Protein AF-A0A0M0BLX7-F1 (afdb_monomer)

Secondary structure (DSSP, 8-state):
---SSGGG---TT---SEEEE-SGGGTTS--TT--EEEESEEEEEE-TTT--EEEEEEE--SSSS--EEEE-

Radius of gyration: 12.85 Å; Cα contacts (8 Å, |Δi|>4): 112; chains: 1; bounding box: 34×27×30 Å

Structure (mmCIF, N/CA/C/O backbone):
data_AF-A0A0M0BLX7-F1
#
_entry.id   AF-A0A0M0BLX7-F1
#
loop_
_atom_site.group_PDB
_atom_site.id
_atom_site.type_symbol
_atom_site.label_atom_id
_atom_site.label_alt_id
_atom_site.label_comp_id
_atom_site.label_asym_id
_atom_site.label_entity_id
_atom_site.label_seq_id
_atom_site.pdbx_PDB_ins_code
_atom_site.Cartn_x
_atom_site.Cartn_y
_atom_site.Cartn_z
_atom_site.occupancy
_atom_site.B_iso_or_equiv
_atom_site.auth_seq_id
_atom_site.auth_comp_id
_atom_site.auth_asym_id
_atom_site.auth_atom_id
_atom_site.pdbx_PDB_model_num
ATOM 1 N N . TYR A 1 1 ? 6.228 -10.150 3.835 1.00 66.00 1 TYR A N 1
ATOM 2 C CA . TYR A 1 1 ? 5.400 -9.210 4.613 1.00 66.00 1 TYR A CA 1
ATOM 3 C C . TYR A 1 1 ? 5.549 -9.556 6.088 1.00 66.00 1 TYR A C 1
ATOM 5 O O . TYR A 1 1 ? 5.660 -10.736 6.394 1.00 66.00 1 TYR A O 1
ATOM 13 N N . HIS A 1 2 ? 5.622 -8.546 6.953 1.00 69.50 2 HIS A N 1
ATOM 14 C CA . HIS A 1 2 ? 5.622 -8.674 8.412 1.00 69.50 2 HIS A CA 1
ATOM 15 C C . HIS A 1 2 ? 4.678 -7.580 8.943 1.00 69.50 2 HIS A C 1
ATOM 17 O O . HIS A 1 2 ? 4.954 -6.416 8.629 1.00 69.50 2 HIS A O 1
ATOM 23 N N . PRO A 1 3 ? 3.571 -7.926 9.629 1.00 72.69 3 PRO A N 1
ATOM 24 C CA . PRO A 1 3 ? 2.707 -6.943 10.277 1.00 72.69 3 PRO A CA 1
ATOM 25 C C . PRO A 1 3 ? 3.427 -6.260 11.439 1.00 72.69 3 PRO A C 1
ATOM 27 O O . PRO A 1 3 ? 4.201 -6.911 12.140 1.00 72.69 3 PRO A O 1
ATOM 30 N N . ASP A 1 4 ? 3.106 -4.989 11.678 1.00 72.62 4 ASP A N 1
ATOM 31 C CA . ASP A 1 4 ? 3.587 -4.265 12.860 1.00 72.62 4 ASP A CA 1
ATOM 32 C C . ASP A 1 4 ? 2.827 -4.686 14.134 1.00 72.62 4 ASP A C 1
ATOM 34 O O . ASP A 1 4 ? 3.409 -4.739 15.216 1.00 72.62 4 ASP A O 1
ATOM 38 N N . ASP A 1 5 ? 1.542 -5.047 14.012 1.00 78.19 5 ASP A N 1
ATOM 39 C CA . ASP A 1 5 ? 0.720 -5.603 15.092 1.00 78.19 5 ASP A CA 1
ATOM 40 C C . ASP A 1 5 ? -0.329 -6.616 14.581 1.00 78.19 5 ASP A C 1
ATOM 42 O O . ASP A 1 5 ? -0.522 -6.802 13.378 1.00 78.19 5 ASP A O 1
ATOM 46 N N . SER A 1 6 ? -1.042 -7.277 15.500 1.00 77.75 6 SER A N 1
ATOM 47 C CA . SER A 1 6 ? -2.072 -8.271 15.156 1.00 77.75 6 SER A CA 1
ATOM 48 C C . SER A 1 6 ? -3.276 -7.687 14.413 1.00 77.75 6 SER A C 1
ATOM 50 O O . SER A 1 6 ? -3.959 -8.401 13.684 1.00 77.75 6 SER A O 1
ATOM 52 N N . LYS A 1 7 ? -3.550 -6.386 14.562 1.00 78.44 7 LYS A N 1
ATOM 53 C CA . LYS A 1 7 ? -4.619 -5.712 13.814 1.00 78.44 7 LYS A CA 1
ATOM 54 C C . LYS A 1 7 ? -4.208 -5.452 12.371 1.00 78.44 7 LYS A C 1
ATOM 56 O O . LYS A 1 7 ? -5.073 -5.361 11.508 1.00 78.44 7 LYS A O 1
ATOM 61 N N . SER A 1 8 ? -2.912 -5.342 12.117 1.00 72.38 8 SER A N 1
ATOM 62 C CA . SER A 1 8 ? -2.339 -5.082 10.803 1.00 72.38 8 SER A CA 1
ATOM 63 C C . SER A 1 8 ? -2.210 -6.338 9.953 1.00 72.38 8 SER A C 1
ATOM 65 O O . SER A 1 8 ? -1.798 -6.218 8.801 1.00 72.38 8 SER A O 1
ATOM 67 N N . GLU A 1 9 ? -2.550 -7.514 10.495 1.00 81.00 9 GLU A N 1
ATOM 68 C CA . GLU A 1 9 ? -2.462 -8.799 9.808 1.00 81.00 9 GLU A CA 1
ATOM 69 C C . GLU A 1 9 ? -3.376 -8.841 8.573 1.00 81.00 9 GLU A C 1
ATOM 71 O O . GLU A 1 9 ? -4.604 -8.775 8.663 1.00 81.00 9 GLU A O 1
ATOM 76 N N . LEU A 1 10 ? -2.756 -8.953 7.398 1.00 79.88 10 LEU A N 1
ATOM 77 C CA . LEU A 1 10 ? -3.453 -9.070 6.124 1.00 79.88 10 LEU A CA 1
ATOM 78 C C . LEU A 1 10 ? -3.835 -10.532 5.884 1.00 79.88 10 LEU A C 1
ATOM 80 O O . LEU A 1 10 ? -2.963 -11.404 5.791 1.00 79.88 10 LEU A O 1
ATOM 84 N N . ARG A 1 11 ? -5.133 -10.814 5.744 1.00 80.25 11 ARG A N 1
ATOM 85 C CA . ARG A 1 11 ? -5.577 -12.160 5.366 1.00 80.25 11 ARG A CA 1
ATOM 86 C C . ARG A 1 11 ? -5.126 -12.475 3.937 1.00 80.25 11 ARG A C 1
ATOM 88 O O . ARG A 1 11 ? -5.013 -11.581 3.104 1.00 80.25 11 ARG A O 1
ATOM 95 N N . LYS A 1 12 ? -4.867 -13.753 3.636 1.00 73.31 12 LYS A N 1
ATOM 96 C CA . LYS A 1 12 ? -4.315 -14.187 2.332 1.00 73.31 12 LYS A CA 1
ATOM 97 C C . LYS A 1 12 ? -5.189 -13.824 1.125 1.00 73.31 12 LYS A C 1
ATOM 99 O O . LYS A 1 12 ? -4.681 -13.764 0.013 1.00 73.31 12 LYS A O 1
ATOM 104 N N . ASP A 1 13 ? -6.482 -13.630 1.343 1.00 76.38 13 ASP A N 1
ATOM 105 C CA . ASP A 1 13 ? -7.483 -13.237 0.353 1.00 76.38 13 ASP A CA 1
ATOM 106 C C . ASP A 1 13 ? -7.599 -11.714 0.171 1.00 76.38 13 ASP A C 1
ATOM 108 O O . ASP A 1 13 ? -8.268 -11.255 -0.753 1.00 76.38 13 ASP A O 1
ATOM 112 N N . GLN A 1 14 ? -6.948 -10.917 1.021 1.00 76.94 14 GLN A N 1
ATOM 113 C CA . GLN A 1 14 ? -7.006 -9.462 0.960 1.00 76.94 14 GLN A CA 1
ATOM 114 C C . GLN A 1 14 ? -5.829 -8.896 0.166 1.00 76.94 14 GLN A C 1
ATOM 116 O O . GLN A 1 14 ? -4.665 -9.165 0.453 1.00 76.94 14 GLN A O 1
ATOM 121 N N . VAL A 1 15 ? -6.144 -8.050 -0.815 1.00 77.44 15 VAL A N 1
ATOM 122 C CA . VAL A 1 15 ? -5.166 -7.247 -1.555 1.00 77.44 15 VAL A CA 1
ATOM 123 C C . VAL A 1 15 ? -5.299 -5.795 -1.091 1.00 77.44 15 VAL A C 1
ATOM 125 O O . VAL A 1 15 ? -6.427 -5.302 -0.999 1.00 77.44 15 VAL A O 1
ATOM 128 N N . PRO A 1 16 ? -4.193 -5.088 -0.788 1.00 84.31 16 PRO A N 1
ATOM 129 C CA . PRO A 1 16 ? -4.254 -3.668 -0.468 1.00 84.31 16 PRO A CA 1
ATOM 130 C C . PRO A 1 16 ? -4.924 -2.898 -1.606 1.00 84.31 16 PRO A C 1
ATOM 132 O O . PRO A 1 16 ? -4.538 -3.023 -2.766 1.00 84.31 16 PRO A O 1
ATOM 135 N N . ALA A 1 17 ? -5.933 -2.095 -1.278 1.00 82.88 17 ALA A N 1
ATOM 136 C CA . ALA A 1 17 ? -6.753 -1.419 -2.282 1.00 82.88 17 ALA A CA 1
ATOM 137 C C . ALA A 1 17 ? -6.038 -0.216 -2.913 1.00 82.88 17 ALA A C 1
ATOM 139 O O . ALA A 1 17 ? -6.490 0.315 -3.927 1.00 82.88 17 ALA A O 1
ATOM 140 N N . ARG A 1 18 ? -4.971 0.276 -2.268 1.00 87.94 18 ARG A N 1
ATOM 141 C CA . ARG A 1 18 ? -4.284 1.516 -2.636 1.00 87.94 18 ARG A CA 1
ATOM 142 C C . ARG A 1 18 ? -2.790 1.435 -2.365 1.00 87.94 18 ARG A C 1
ATOM 144 O O . ARG A 1 18 ? -2.339 0.753 -1.445 1.00 87.94 18 ARG A O 1
ATOM 151 N N . VAL A 1 19 ? -2.052 2.217 -3.141 1.00 88.88 19 VAL A N 1
ATOM 152 C CA . VAL A 1 19 ? -0.627 2.476 -2.956 1.00 88.88 19 VAL A CA 1
ATOM 153 C C . VAL A 1 19 ? -0.461 3.985 -2.809 1.00 88.88 19 VAL A C 1
ATOM 155 O O . VAL A 1 19 ? -0.911 4.737 -3.673 1.00 88.88 19 VAL A O 1
ATOM 158 N N . LEU A 1 20 ? 0.149 4.433 -1.714 1.00 89.31 2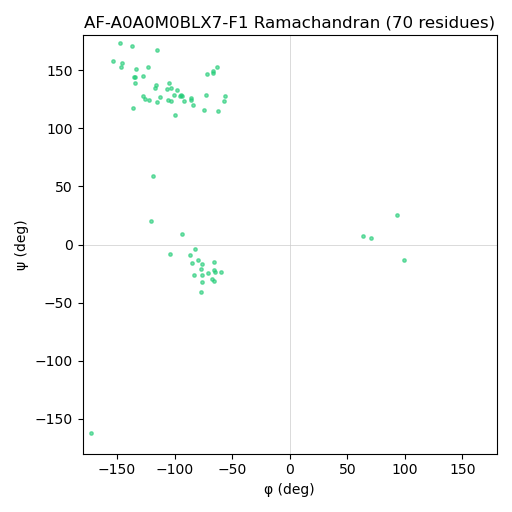0 LEU A N 1
ATOM 159 C CA . LEU A 1 20 ? 0.467 5.837 -1.472 1.00 89.31 20 LEU A CA 1
ATOM 160 C C . LEU A 1 20 ? 1.965 6.053 -1.660 1.00 89.31 20 LEU A C 1
ATOM 162 O O . LEU A 1 20 ? 2.777 5.410 -0.999 1.00 89.31 20 LEU A O 1
ATOM 166 N N . SER A 1 21 ? 2.329 6.982 -2.541 1.00 88.50 21 SER A N 1
ATOM 167 C CA . SER A 1 21 ? 3.716 7.418 -2.688 1.00 88.50 21 SER A CA 1
ATOM 168 C C . SER A 1 21 ? 3.934 8.722 -1.938 1.00 88.50 21 SER A C 1
ATOM 170 O O . SER A 1 21 ? 3.450 9.773 -2.356 1.00 88.50 21 SER A O 1
ATOM 172 N N . MET A 1 22 ? 4.714 8.658 -0.867 1.00 86.94 22 MET A N 1
ATOM 173 C CA . MET A 1 22 ? 5.168 9.828 -0.114 1.00 86.94 22 MET A CA 1
ATOM 174 C C . MET A 1 22 ? 6.346 10.534 -0.795 1.00 86.94 22 MET A C 1
ATOM 176 O O . MET A 1 22 ? 6.654 11.677 -0.464 1.00 86.94 22 MET A O 1
ATOM 180 N N . ILE A 1 23 ? 6.987 9.895 -1.783 1.00 79.19 23 ILE A N 1
ATOM 181 C CA . ILE A 1 23 ? 8.057 10.509 -2.574 1.00 79.19 23 ILE A CA 1
ATOM 182 C C . ILE A 1 23 ? 7.585 10.891 -3.976 1.00 79.19 23 ILE A C 1
ATOM 184 O O . ILE A 1 23 ? 6.882 10.150 -4.663 1.00 79.19 23 ILE A O 1
ATOM 188 N N . GLY A 1 24 ? 8.021 12.063 -4.440 1.00 75.38 24 GLY A N 1
ATOM 189 C CA . GLY A 1 24 ? 7.636 12.585 -5.751 1.00 75.38 24 GLY A CA 1
ATOM 190 C C . GLY A 1 24 ? 8.160 11.772 -6.941 1.00 75.38 24 GLY A C 1
ATOM 191 O O . GLY A 1 24 ? 7.654 11.967 -8.046 1.00 75.38 24 GLY A O 1
ATOM 192 N N . TYR A 1 25 ? 9.138 10.886 -6.715 1.00 71.31 25 TYR A N 1
ATOM 193 C CA . TYR A 1 25 ? 9.806 10.065 -7.730 1.00 71.31 25 TYR A CA 1
ATOM 194 C C . TYR A 1 25 ? 8.868 9.036 -8.387 1.00 71.31 25 TYR A C 1
ATOM 196 O O . TYR A 1 25 ? 8.993 8.783 -9.580 1.00 71.31 25 TYR A O 1
ATOM 204 N N . TYR A 1 26 ? 7.863 8.519 -7.666 1.00 76.00 26 TYR A N 1
ATOM 205 C CA . TYR A 1 26 ? 6.954 7.492 -8.199 1.00 76.00 26 TYR A CA 1
ATOM 206 C C . TYR A 1 26 ? 5.659 8.033 -8.837 1.00 76.00 26 TYR A C 1
ATOM 208 O O . TYR A 1 26 ? 4.767 7.259 -9.175 1.00 76.00 26 TYR A O 1
ATOM 216 N N . ARG A 1 27 ? 5.524 9.354 -9.036 1.00 72.56 27 ARG A N 1
ATOM 217 C CA . ARG A 1 27 ? 4.258 9.972 -9.494 1.00 72.56 27 ARG A CA 1
ATOM 218 C C . ARG A 1 27 ? 3.819 9.597 -10.914 1.00 72.56 27 ARG A C 1
ATOM 220 O O . ARG A 1 27 ? 2.637 9.699 -11.207 1.00 72.56 27 ARG A O 1
ATOM 227 N N . ASN A 1 28 ? 4.744 9.158 -11.766 1.00 79.00 28 ASN A N 1
ATOM 228 C CA . ASN A 1 28 ? 4.474 8.840 -13.175 1.00 79.00 28 ASN A CA 1
ATOM 229 C C . ASN A 1 28 ? 4.786 7.377 -13.533 1.00 79.00 28 ASN A C 1
ATOM 231 O O . ASN A 1 28 ? 5.011 7.071 -14.700 1.00 79.00 28 ASN A O 1
ATOM 235 N N . VAL A 1 29 ? 4.849 6.483 -12.542 1.00 84.31 29 VAL A N 1
ATOM 236 C CA . VAL A 1 29 ? 5.287 5.092 -12.755 1.00 84.31 29 VAL A CA 1
ATOM 237 C C . VAL A 1 29 ? 4.171 4.181 -13.269 1.00 84.31 29 VAL A C 1
ATOM 239 O O . VAL A 1 29 ? 4.464 3.211 -13.957 1.00 84.31 29 VAL A O 1
ATOM 242 N N . ALA A 1 30 ? 2.906 4.495 -12.989 1.00 86.31 30 ALA A N 1
ATOM 243 C CA . ALA A 1 30 ? 1.764 3.679 -13.397 1.00 86.31 30 ALA A CA 1
ATOM 244 C C . ALA A 1 30 ? 0.539 4.533 -13.735 1.00 86.31 30 ALA A C 1
ATOM 246 O O . ALA A 1 30 ? 0.400 5.664 -13.262 1.00 86.31 30 ALA A O 1
ATOM 247 N N . ARG A 1 31 ? -0.358 3.978 -14.551 1.00 85.81 31 ARG A N 1
ATOM 248 C CA . ARG A 1 31 ? -1.645 4.555 -14.949 1.00 85.81 31 ARG A CA 1
ATOM 249 C C . ARG A 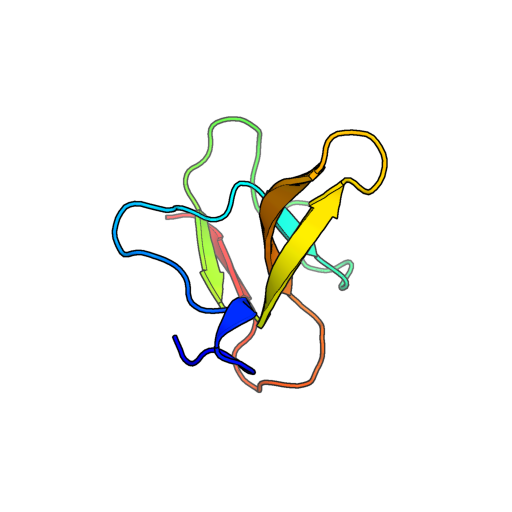1 31 ? -2.806 3.705 -14.438 1.00 85.81 31 ARG A C 1
ATOM 251 O O . ARG A 1 31 ? -2.642 2.574 -13.990 1.00 85.81 31 ARG A O 1
ATOM 258 N N . THR A 1 32 ? -4.013 4.259 -14.512 1.00 87.00 32 THR A N 1
ATOM 259 C CA . THR A 1 32 ? -5.241 3.519 -14.203 1.00 87.00 32 THR A CA 1
ATOM 260 C C . THR A 1 32 ? -5.350 2.276 -15.085 1.00 87.00 32 THR A C 1
A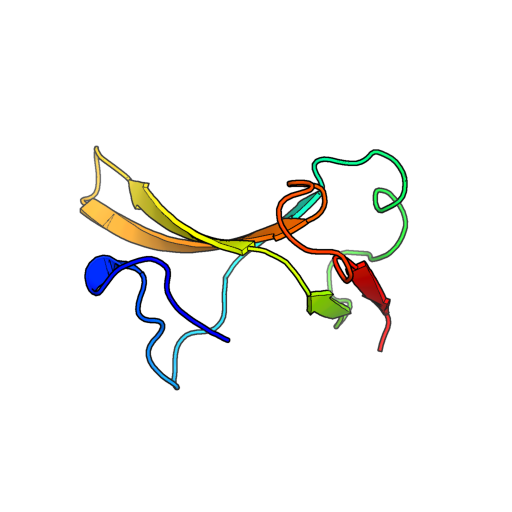TOM 262 O O . THR A 1 32 ? -5.364 2.391 -16.307 1.00 87.00 32 THR A O 1
ATOM 265 N N . GLY A 1 33 ? -5.468 1.108 -14.450 1.00 87.19 33 GLY A N 1
ATOM 266 C CA . GLY A 1 33 ? -5.556 -0.189 -15.124 1.00 87.19 33 GLY A CA 1
ATOM 267 C C . GLY A 1 33 ? -4.237 -0.961 -15.183 1.00 87.19 33 GLY A C 1
ATOM 268 O O . GLY A 1 33 ? -4.273 -2.159 -15.453 1.00 87.19 33 GLY A O 1
ATOM 269 N N . ASP A 1 34 ? -3.103 -0.323 -14.882 1.00 88.69 34 ASP A N 1
ATOM 270 C CA . ASP A 1 34 ? -1.810 -1.004 -14.857 1.00 88.69 34 ASP A CA 1
ATOM 271 C C . ASP A 1 34 ? -1.698 -1.934 -13.645 1.00 88.69 34 ASP A C 1
ATOM 273 O O . ASP A 1 34 ? -2.191 -1.644 -12.549 1.00 88.69 34 ASP A O 1
ATOM 277 N N . ILE A 1 35 ? -0.989 -3.046 -13.839 1.00 89.50 35 ILE A N 1
ATOM 278 C CA . ILE A 1 35 ? -0.571 -3.919 -12.747 1.00 89.50 35 ILE A CA 1
ATOM 279 C C . ILE A 1 35 ? 0.842 -3.505 -12.345 1.00 89.50 35 ILE A C 1
ATOM 281 O O . ILE A 1 35 ? 1.738 -3.401 -13.180 1.00 89.50 35 ILE A O 1
ATOM 285 N N . VAL A 1 36 ? 1.032 -3.271 -11.051 1.00 89.25 36 VAL A N 1
ATOM 286 C CA . VAL A 1 36 ? 2.312 -2.853 -10.479 1.00 89.25 36 VAL A CA 1
ATOM 287 C C . VAL A 1 36 ? 2.763 -3.821 -9.406 1.00 89.25 36 VAL A C 1
ATOM 289 O O 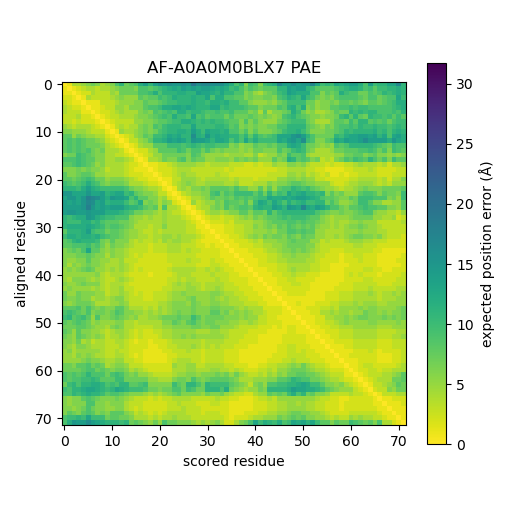. VAL A 1 36 ? 1.952 -4.438 -8.711 1.00 89.25 36 VAL A O 1
ATOM 292 N N . LYS A 1 37 ? 4.077 -3.896 -9.224 1.00 91.00 37 LYS A N 1
ATOM 293 C CA . LYS A 1 37 ? 4.695 -4.534 -8.072 1.00 91.00 37 LYS A CA 1
ATOM 294 C C . LYS A 1 37 ? 5.180 -3.461 -7.106 1.00 91.00 37 LYS A C 1
ATOM 296 O O . LYS A 1 37 ? 5.768 -2.455 -7.501 1.00 91.00 37 LYS A O 1
ATOM 301 N N . VAL A 1 38 ? 4.896 -3.670 -5.823 1.00 90.19 38 VAL A N 1
ATOM 302 C CA . VAL A 1 38 ? 5.128 -2.667 -4.781 1.00 90.19 38 VAL A CA 1
ATOM 303 C C . VAL A 1 38 ? 5.786 -3.297 -3.565 1.00 90.19 38 VAL A C 1
ATOM 305 O O . VAL A 1 38 ? 5.406 -4.384 -3.128 1.00 90.19 38 VAL A O 1
ATOM 308 N N . SER A 1 39 ? 6.747 -2.577 -2.994 1.00 90.56 39 SER A N 1
ATOM 309 C CA . SER A 1 39 ? 7.335 -2.858 -1.688 1.00 90.56 39 SER A CA 1
ATOM 310 C C . SER A 1 39 ? 7.266 -1.602 -0.829 1.00 90.56 39 SER A C 1
ATOM 312 O O . SER A 1 39 ? 7.699 -0.533 -1.254 1.00 90.56 39 SER A O 1
ATOM 314 N N . GLY A 1 40 ? 6.714 -1.729 0.374 1.00 90.44 40 GLY A N 1
ATOM 315 C CA . GLY A 1 40 ? 6.484 -0.613 1.284 1.00 90.44 40 GLY A CA 1
ATOM 316 C C . GLY A 1 40 ? 6.004 -1.073 2.657 1.00 90.44 40 GLY A C 1
ATOM 317 O O . GLY A 1 40 ? 6.131 -2.251 3.024 1.00 90.44 40 GLY A O 1
ATOM 318 N N . THR A 1 41 ? 5.437 -0.137 3.406 1.00 90.38 41 THR A N 1
ATOM 319 C CA . THR A 1 41 ? 4.805 -0.381 4.706 1.00 90.38 41 THR A CA 1
ATOM 320 C C . THR A 1 41 ? 3.315 -0.604 4.504 1.00 90.38 41 THR A C 1
ATOM 322 O O . THR A 1 41 ? 2.658 0.178 3.822 1.00 90.38 41 THR A O 1
ATOM 325 N N . LEU A 1 42 ? 2.782 -1.702 5.041 1.00 89.31 42 LEU A N 1
ATOM 326 C CA . LEU A 1 42 ? 1.350 -1.978 4.981 1.00 89.31 42 LEU A CA 1
ATOM 327 C C . LEU A 1 42 ? 0.669 -1.272 6.150 1.00 89.31 42 LEU A C 1
ATOM 329 O O . LEU A 1 42 ? 1.018 -1.528 7.296 1.00 89.31 42 LEU A O 1
ATOM 333 N N . GLU A 1 43 ? -0.340 -0.464 5.860 1.00 89.00 43 GLU A N 1
ATOM 334 C CA . GLU A 1 43 ? -1.140 0.212 6.872 1.00 89.00 43 GLU A CA 1
ATOM 335 C C . GLU A 1 43 ? -2.589 -0.265 6.826 1.00 89.00 43 GLU A C 1
ATOM 337 O O . GLU A 1 43 ? -3.195 -0.393 5.755 1.00 89.00 43 GLU A O 1
ATOM 342 N N . ARG A 1 44 ? -3.159 -0.490 8.013 1.00 89.12 44 ARG A N 1
ATOM 343 C CA . ARG A 1 44 ? -4.595 -0.690 8.201 1.00 89.12 44 ARG A CA 1
ATOM 344 C C . ARG A 1 44 ? -5.275 0.667 8.343 1.00 89.12 44 ARG A C 1
ATOM 346 O O . ARG A 1 44 ? -4.962 1.430 9.251 1.00 89.12 44 ARG A O 1
ATOM 353 N N . VAL A 1 45 ? -6.264 0.922 7.494 1.00 88.88 45 VAL A N 1
ATOM 354 C CA . VAL A 1 45 ? -7.066 2.147 7.508 1.00 88.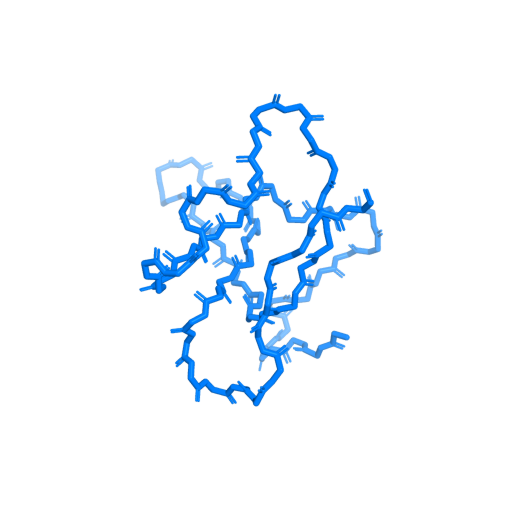88 45 VAL A CA 1
ATOM 355 C C . VAL A 1 45 ? -8.490 1.804 7.910 1.00 88.88 45 VAL A C 1
ATOM 357 O O . VAL A 1 45 ? -9.127 0.946 7.299 1.00 88.88 45 VAL A O 1
ATOM 360 N N . GLU A 1 46 ? -8.999 2.494 8.921 1.00 91.88 46 GLU A N 1
ATOM 361 C CA . GLU A 1 46 ? -10.370 2.354 9.398 1.00 91.88 46 GLU A CA 1
ATOM 362 C C . GLU A 1 46 ? -11.123 3.660 9.160 1.00 91.88 46 GLU A C 1
ATOM 364 O O . GLU A 1 46 ? -10.706 4.724 9.617 1.00 91.88 46 GLU A O 1
ATOM 369 N N . ASN A 1 47 ? -12.224 3.588 8.415 1.00 91.00 47 ASN A N 1
ATOM 370 C CA . ASN A 1 47 ? -13.143 4.710 8.304 1.00 91.00 47 ASN A CA 1
ATOM 371 C C . ASN A 1 47 ? -13.940 4.808 9.613 1.00 91.00 47 ASN A C 1
ATOM 373 O O . ASN A 1 47 ? -14.696 3.898 9.93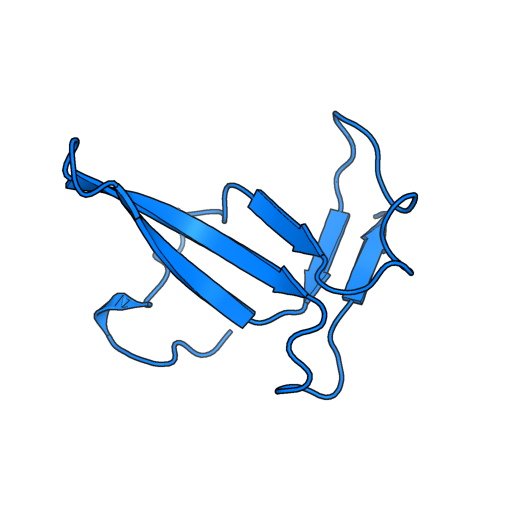7 1.00 91.00 47 ASN A O 1
ATOM 377 N N . ILE A 1 48 ? -13.771 5.906 10.349 1.00 94.25 48 ILE A N 1
ATOM 378 C CA . ILE A 1 48 ? -14.387 6.102 11.671 1.00 94.25 48 ILE A CA 1
ATOM 379 C C . ILE A 1 48 ? -15.917 6.239 11.574 1.00 94.25 48 ILE A C 1
ATOM 381 O O . ILE A 1 48 ? -16.626 5.838 12.492 1.00 94.25 48 ILE A O 1
ATOM 385 N N . GLU A 1 49 ? -16.441 6.764 10.466 1.00 95.56 49 GLU A N 1
ATOM 386 C CA . GLU A 1 49 ? -17.883 6.951 10.262 1.00 95.56 49 GLU A CA 1
ATOM 387 C C . GLU A 1 49 ? -18.586 5.636 9.910 1.00 95.56 49 GLU A C 1
ATOM 389 O O . GLU A 1 49 ? -19.682 5.364 10.396 1.00 95.56 49 GLU A O 1
ATOM 394 N N . THR A 1 50 ? -17.965 4.812 9.061 1.00 94.81 50 THR A N 1
ATOM 395 C CA . THR A 1 50 ? -18.585 3.585 8.532 1.00 94.81 50 THR A CA 1
ATOM 396 C C . THR A 1 50 ? -18.072 2.300 9.181 1.00 94.81 50 THR A C 1
ATOM 398 O O . THR A 1 50 ? -18.575 1.219 8.874 1.00 94.81 50 THR A O 1
ATOM 401 N N . GLY A 1 51 ? -17.026 2.376 10.007 1.00 92.75 51 GLY A N 1
ATOM 402 C CA . GLY A 1 51 ? -16.305 1.223 10.561 1.00 92.75 51 GLY A CA 1
ATOM 403 C C . GLY A 1 51 ? -15.606 0.355 9.506 1.00 92.75 51 GLY A C 1
ATOM 404 O O . GLY A 1 51 ? -15.127 -0.737 9.807 1.00 92.75 51 GLY A O 1
ATOM 405 N N . THR A 1 52 ? -15.575 0.790 8.242 1.00 91.06 52 THR A N 1
ATOM 406 C CA . THR A 1 52 ? -15.024 -0.016 7.148 1.00 91.06 52 THR A CA 1
ATOM 407 C C . THR A 1 52 ? -13.506 -0.066 7.243 1.00 91.06 52 THR A C 1
ATOM 409 O O . THR A 1 52 ? -12.844 0.971 7.302 1.00 91.06 52 THR A O 1
ATOM 412 N N . VAL A 1 53 ? -12.956 -1.279 7.208 1.00 88.81 53 VAL A N 1
ATOM 413 C CA . VAL A 1 53 ? -11.513 -1.528 7.239 1.00 88.81 53 VAL A CA 1
ATOM 414 C C . VAL A 1 53 ? -10.998 -1.751 5.824 1.00 88.81 53 VAL A C 1
ATOM 416 O O . VAL A 1 53 ? -11.565 -2.524 5.054 1.00 88.81 53 VAL A O 1
ATOM 419 N N . SER A 1 54 ? -9.895 -1.091 5.496 1.00 89.81 54 SER A N 1
ATOM 420 C CA . SER A 1 54 ? -9.153 -1.272 4.253 1.00 89.81 54 SER A CA 1
ATOM 421 C C . SER A 1 54 ? -7.653 -1.294 4.534 1.00 89.81 54 SER A C 1
ATOM 423 O O . SER A 1 54 ? -7.215 -1.003 5.648 1.00 89.81 54 SER A O 1
ATOM 425 N N . PHE A 1 55 ? -6.864 -1.648 3.524 1.00 90.19 55 PHE A N 1
ATOM 426 C CA . PHE A 1 55 ? -5.411 -1.677 3.625 1.00 90.19 55 PHE A CA 1
ATOM 427 C C . PHE A 1 55 ? -4.784 -0.879 2.492 1.00 90.19 55 PHE A C 1
ATOM 429 O O . PHE A 1 55 ? -5.280 -0.896 1.359 1.00 90.19 55 PHE A O 1
ATOM 436 N N . GLN A 1 56 ? -3.673 -0.220 2.796 1.00 91.56 56 GLN A N 1
ATOM 437 C CA . GLN A 1 56 ? -2.870 0.519 1.830 1.00 91.56 56 GLN A CA 1
ATOM 438 C C . GLN A 1 56 ? -1.392 0.194 2.004 1.00 91.56 56 GLN A C 1
ATOM 440 O O . GLN A 1 56 ? -0.948 -0.129 3.103 1.00 91.56 56 GLN A O 1
ATOM 445 N N . VAL A 1 57 ? -0.627 0.282 0.919 1.00 91.38 57 VAL A N 1
ATOM 446 C CA . VAL A 1 57 ? 0.835 0.217 0.987 1.00 91.38 57 VAL A CA 1
ATOM 447 C C . VAL A 1 57 ? 1.395 1.622 0.845 1.00 91.38 57 VAL A C 1
ATOM 449 O O . VAL A 1 57 ? 1.116 2.295 -0.145 1.00 91.38 57 VAL A O 1
ATOM 452 N N . VAL A 1 58 ? 2.190 2.060 1.813 1.00 91.19 58 VAL A N 1
ATOM 453 C CA . VAL A 1 58 ? 2.881 3.348 1.789 1.00 91.19 58 VAL A CA 1
ATOM 454 C C . VAL A 1 58 ? 4.330 3.139 1.372 1.00 91.19 58 VAL A C 1
ATOM 456 O O . VAL A 1 58 ? 5.045 2.304 1.926 1.00 91.19 58 VAL A O 1
ATOM 459 N N . VAL A 1 59 ? 4.757 3.905 0.374 1.00 91.31 59 VAL A N 1
ATOM 460 C CA . VAL A 1 59 ? 6.109 3.900 -0.184 1.00 91.31 59 VAL A CA 1
ATOM 461 C C . VAL A 1 59 ? 6.726 5.274 0.048 1.00 91.31 59 VAL A C 1
ATOM 463 O O . VAL A 1 59 ? 6.087 6.296 -0.200 1.00 91.31 59 VAL A O 1
ATOM 466 N N . GLY A 1 60 ? 7.974 5.316 0.497 1.00 88.81 60 GLY A N 1
ATOM 467 C CA . GLY A 1 60 ? 8.660 6.535 0.909 1.00 88.81 60 GLY A CA 1
ATOM 468 C C . GLY A 1 60 ? 8.542 6.836 2.404 1.00 88.81 60 GLY A C 1
ATOM 469 O O . GLY A 1 60 ? 8.619 8.002 2.779 1.00 88.81 60 GLY A O 1
ATOM 470 N N . THR A 1 61 ? 8.333 5.825 3.253 1.00 87.19 61 THR A N 1
ATOM 471 C CA . THR A 1 61 ? 8.302 6.001 4.716 1.00 87.19 61 THR A CA 1
ATOM 472 C C . THR A 1 61 ? 9.701 6.144 5.312 1.00 87.19 61 THR A C 1
ATOM 474 O O . THR A 1 61 ? 9.852 6.653 6.418 1.00 87.19 61 THR A O 1
ATOM 477 N N . GLY A 1 62 ? 10.733 5.684 4.593 1.00 84.75 62 GLY A N 1
ATOM 478 C CA . GLY A 1 62 ? 12.118 5.686 5.072 1.00 84.75 62 GLY A CA 1
ATOM 479 C C . GLY A 1 62 ? 12.383 4.679 6.197 1.00 84.75 62 GLY A C 1
ATOM 480 O O . GLY A 1 62 ? 13.480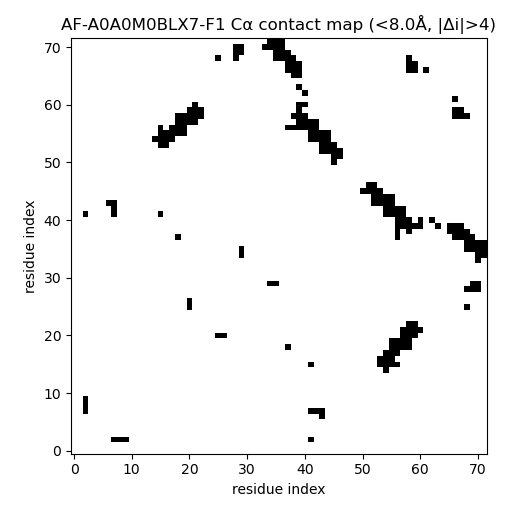 4.653 6.745 1.00 84.75 62 GLY A O 1
ATOM 481 N N . THR A 1 63 ? 11.401 3.841 6.538 1.00 82.12 63 THR A N 1
ATOM 482 C CA . THR A 1 63 ? 11.530 2.810 7.580 1.00 82.12 63 THR A CA 1
ATOM 483 C C . THR A 1 63 ? 12.154 1.518 7.053 1.00 82.12 63 THR A C 1
ATOM 485 O O . THR A 1 63 ? 12.603 0.680 7.836 1.00 82.12 63 THR A O 1
ATOM 488 N N . ARG A 1 64 ? 12.206 1.341 5.724 1.00 77.94 64 ARG A N 1
ATOM 489 C CA . ARG A 1 64 ? 12.786 0.174 5.048 1.00 77.94 64 ARG A CA 1
ATOM 490 C C . ARG A 1 64 ? 13.682 0.603 3.886 1.00 77.94 64 ARG A C 1
ATOM 492 O O . ARG A 1 64 ? 13.367 1.534 3.157 1.00 77.94 64 ARG A O 1
ATOM 499 N N . GLU A 1 65 ? 14.775 -0.128 3.666 1.00 76.44 65 GLU A N 1
ATOM 500 C CA . GLU A 1 65 ? 15.752 0.193 2.609 1.00 76.44 65 GLU A CA 1
ATOM 501 C C . GLU A 1 65 ? 15.240 -0.064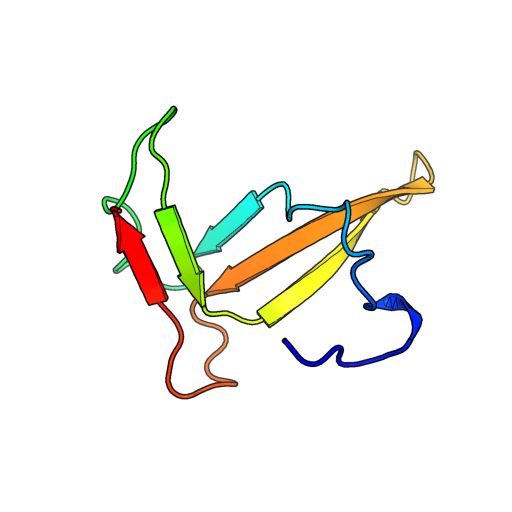 1.180 1.00 76.44 65 GLU A C 1
ATOM 503 O O . GLU A 1 65 ? 15.742 0.524 0.227 1.00 76.44 65 GLU A O 1
ATOM 508 N N . ARG A 1 66 ? 14.263 -0.962 0.997 1.00 86.38 66 ARG A N 1
ATOM 509 C CA . ARG A 1 66 ? 13.796 -1.419 -0.327 1.00 86.38 66 ARG A CA 1
ATOM 510 C C . ARG A 1 66 ? 12.331 -1.087 -0.568 1.00 86.38 66 ARG A C 1
ATOM 512 O O . ARG A 1 66 ? 11.511 -1.980 -0.784 1.00 86.38 66 ARG A O 1
ATOM 519 N N . GLU A 1 67 ? 12.010 0.196 -0.511 1.00 90.75 67 GLU A N 1
ATOM 520 C CA . GLU A 1 67 ? 10.689 0.716 -0.856 1.00 90.75 67 GLU A CA 1
ATOM 521 C C . GLU A 1 67 ? 10.643 1.119 -2.335 1.00 90.75 67 GLU A C 1
ATOM 523 O O . GLU A 1 67 ? 11.453 1.930 -2.787 1.00 90.75 67 GLU A O 1
ATOM 528 N N . TYR A 1 68 ? 9.710 0.550 -3.099 1.00 90.94 68 TYR A N 1
ATOM 529 C CA . TYR A 1 68 ? 9.600 0.797 -4.536 1.00 90.94 68 TYR A CA 1
ATOM 530 C C . TYR A 1 68 ? 8.186 0.605 -5.075 1.00 90.94 68 TYR A C 1
ATOM 532 O O . TYR A 1 68 ? 7.369 -0.125 -4.508 1.00 90.94 68 TYR A O 1
ATOM 540 N N . ILE A 1 69 ? 7.943 1.246 -6.217 1.00 91.81 69 ILE A 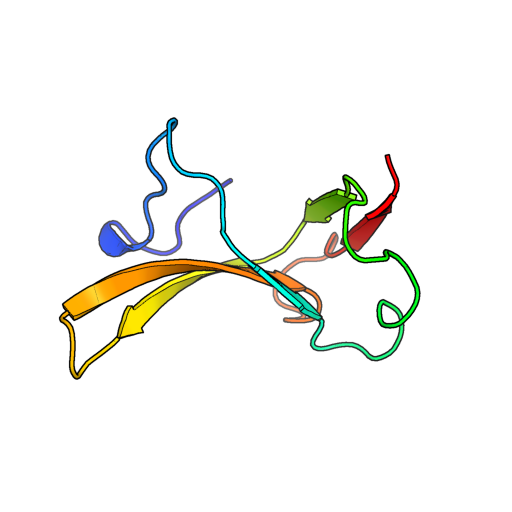N 1
ATOM 541 C CA . ILE A 1 69 ? 6.824 0.991 -7.121 1.00 91.81 69 ILE A CA 1
ATOM 542 C C . ILE A 1 69 ? 7.450 0.733 -8.488 1.00 91.81 69 ILE A C 1
ATOM 544 O O . ILE A 1 69 ? 8.222 1.566 -8.963 1.00 91.81 69 ILE A O 1
ATOM 548 N N . GLU A 1 70 ? 7.139 -0.402 -9.107 1.00 90.50 70 GLU A N 1
ATOM 549 C CA . GLU A 1 70 ? 7.608 -0.744 -10.451 1.00 90.50 70 GLU A CA 1
ATOM 550 C C . GLU A 1 70 ? 6.464 -1.327 -11.302 1.00 90.50 70 GLU A C 1
ATOM 552 O O . GLU A 1 70 ? 5.598 -2.025 -10.760 1.00 90.50 70 GLU A O 1
ATOM 557 N N . PRO A 1 71 ? 6.422 -1.045 -12.617 1.00 87.19 71 PRO A N 1
ATOM 558 C CA . PRO A 1 71 ? 5.538 -1.751 -13.540 1.00 87.19 71 PRO A CA 1
ATOM 559 C C . PRO A 1 71 ? 5.905 -3.237 -13.598 1.00 87.19 71 PRO A C 1
ATOM 561 O O . PRO A 1 71 ? 7.066 -3.593 -13.378 1.00 87.19 71 PRO A O 1
ATOM 564 N N . ILE A 1 72 ? 4.923 -4.086 -13.905 1.00 87.06 72 ILE A N 1
ATOM 565 C CA . ILE A 1 72 ? 5.172 -5.491 -14.268 1.00 87.06 72 ILE A CA 1
ATOM 566 C C . ILE A 1 72 ? 5.510 -5.597 -15.754 1.00 87.06 72 ILE A C 1
ATOM 568 O O . ILE A 1 72 ? 4.820 -4.932 -16.559 1.00 87.06 72 ILE A O 1
#

pLDDT: mean 84.85, std 7.01, range [66.0, 95.56]

Foldseek 3Di:
DDAPDPVLDDDPPADAPEEAEPDPVCPPADDPPFDKDWDAHKDWDADPVPRDIGIYGYFPPPPDPDGDIHGD

Sequence (72 aa):
YHPDDSKSELRKDQVPARVLSMIGYYRNVARTGDIVKVSGTLERVENIETGTVSFQVVVGTGTREREYIEPI

Nearest PDB structures (foldseek):
  1ltl-assembly2_E  TM=7.167E-01  e=6.542E-01  Methanothermobacter thermautotrophicus
  7q3e-assembly1_D  TM=3.290E-01  e=4.547E+00  Mus musculus
  5u8t-assembly1_3  TM=3.862E-01  e=5.520E+00  Saccharomyces cerevisiae S288C
  1b12-assembly4_D  TM=2.401E-01  e=6.282E+00  Escherichia coli BL21(DE3)

Mean predicted aligned error: 5.47 Å

Solvent-accessible surface area (backbone atoms only — not comparable to full-atom values): 4784 Å² total; per-residue (Å²): 140,79,62,92,46,84,85,48,57,74,55,94,88,62,71,62,81,44,77,46,68,73,42,82,84,62,74,81,61,71,59,97,89,63,64,67,50,75,35,58,48,80,43,72,44,67,43,86,89,75,69,49,75,48,39,31,33,39,24,64,78,78,84,59,96,73,52,46,78,43,66,112

Organism: NCBI:txid1685124